Protein AF-A0AB35VV32-F1 (afdb_monomer_lite)

Structure (mmCIF, N/CA/C/O backbone):
data_AF-A0AB35VV32-F1
#
_entry.id   AF-A0AB35VV32-F1
#
loop_
_atom_site.group_PDB
_atom_site.id
_atom_site.type_symbol
_atom_site.label_atom_id
_atom_site.label_alt_id
_atom_site.label_comp_id
_atom_site.label_asym_id
_atom_site.label_entity_id
_atom_site.label_seq_id
_atom_site.pdbx_PDB_ins_code
_atom_site.Cartn_x
_atom_site.Cartn_y
_atom_site.Cartn_z
_atom_site.occupancy
_atom_site.B_iso_or_equiv
_atom_site.auth_seq_id
_atom_site.auth_comp_id
_atom_site.auth_asym_id
_atom_site.auth_atom_id
_atom_site.pdbx_PDB_model_num
ATOM 1 N N . MET A 1 1 ? 7.323 -2.852 5.842 1.00 73.94 1 MET A N 1
ATOM 2 C CA . MET A 1 1 ? 6.930 -1.710 4.994 1.00 73.94 1 MET A CA 1
ATOM 3 C C . MET A 1 1 ? 6.008 -0.805 5.792 1.00 73.94 1 MET A C 1
ATOM 5 O O . MET A 1 1 ? 4.972 -1.274 6.257 1.00 73.94 1 MET A O 1
ATOM 9 N N . ASN A 1 2 ? 6.406 0.444 6.016 1.00 85.88 2 ASN A N 1
ATOM 10 C CA . ASN A 1 2 ? 5.586 1.435 6.714 1.00 85.88 2 ASN A CA 1
ATOM 11 C C . ASN A 1 2 ? 4.511 2.033 5.775 1.00 85.88 2 ASN A C 1
ATOM 13 O O . ASN A 1 2 ? 4.563 1.856 4.557 1.00 85.88 2 ASN A O 1
ATOM 17 N N . TYR A 1 3 ? 3.529 2.754 6.332 1.00 89.31 3 TYR A N 1
ATOM 18 C CA . TYR A 1 3 ? 2.441 3.362 5.547 1.00 89.31 3 TYR A CA 1
ATOM 19 C C . TYR A 1 3 ? 2.951 4.252 4.399 1.00 89.31 3 TYR A C 1
ATOM 21 O O . TYR A 1 3 ? 2.397 4.227 3.303 1.00 89.31 3 TYR A O 1
ATOM 29 N N . LYS A 1 4 ? 4.014 5.032 4.631 1.00 90.62 4 LYS A N 1
ATOM 30 C CA . LYS A 1 4 ? 4.551 5.990 3.651 1.00 90.62 4 LYS A CA 1
ATOM 31 C C . LYS A 1 4 ? 5.270 5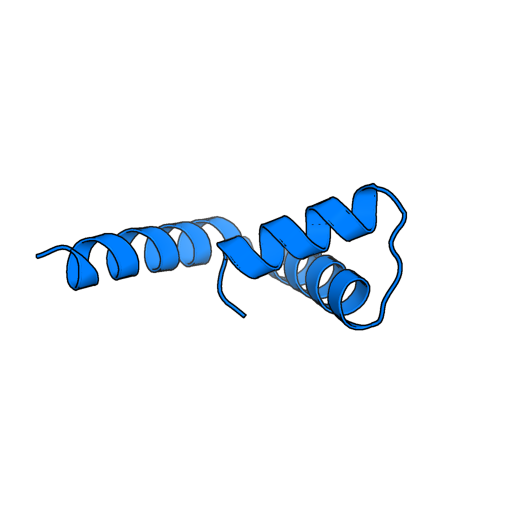.292 2.507 1.00 90.62 4 LYS A C 1
ATOM 33 O O . LYS A 1 4 ? 5.019 5.632 1.358 1.00 90.62 4 LYS A O 1
ATOM 38 N N . GLU A 1 5 ? 6.087 4.291 2.812 1.00 92.06 5 GLU A N 1
ATOM 39 C CA . GLU A 1 5 ? 6.741 3.424 1.826 1.00 92.06 5 GLU A CA 1
ATOM 40 C C . GLU A 1 5 ? 5.705 2.714 0.953 1.00 92.06 5 GLU A C 1
ATOM 42 O O . GLU A 1 5 ? 5.801 2.748 -0.271 1.00 92.06 5 GLU A O 1
ATOM 47 N N . MET A 1 6 ? 4.660 2.147 1.568 1.00 95.06 6 MET A N 1
ATOM 48 C CA . MET A 1 6 ? 3.562 1.519 0.831 1.00 95.06 6 MET A CA 1
ATOM 49 C C . MET A 1 6 ? 2.865 2.520 -0.095 1.00 95.06 6 MET A C 1
ATOM 51 O O . MET A 1 6 ? 2.570 2.190 -1.243 1.00 95.06 6 MET A O 1
ATOM 55 N N . MET A 1 7 ? 2.600 3.743 0.381 1.00 95.81 7 MET A N 1
ATOM 56 C CA . MET A 1 7 ? 1.977 4.786 -0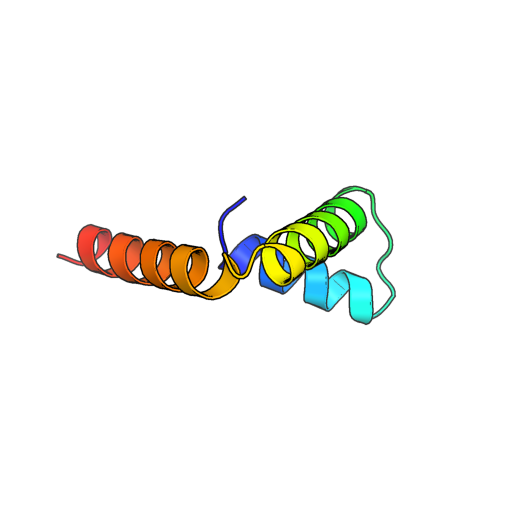.438 1.00 95.81 7 MET A CA 1
ATOM 57 C C . MET A 1 7 ? 2.877 5.230 -1.592 1.00 95.81 7 MET A C 1
ATOM 59 O O . MET A 1 7 ? 2.380 5.371 -2.708 1.00 95.81 7 MET A O 1
ATOM 63 N N . ALA A 1 8 ? 4.181 5.390 -1.363 1.00 95.94 8 ALA A N 1
ATOM 64 C CA . ALA A 1 8 ? 5.143 5.751 -2.402 1.00 95.94 8 ALA A CA 1
ATOM 65 C C . ALA A 1 8 ? 5.242 4.665 -3.487 1.00 95.94 8 ALA A C 1
ATOM 67 O O . ALA A 1 8 ? 5.121 4.962 -4.675 1.00 95.94 8 ALA A O 1
ATOM 68 N N . LEU A 1 9 ? 5.363 3.396 -3.086 1.00 96.88 9 LEU A N 1
ATOM 69 C CA . LEU A 1 9 ? 5.434 2.261 -4.009 1.00 96.88 9 LEU A CA 1
ATOM 70 C C . LEU A 1 9 ? 4.123 2.043 -4.774 1.00 96.88 9 LEU A C 1
ATOM 72 O O . LEU A 1 9 ? 4.148 1.737 -5.965 1.00 96.88 9 LEU A O 1
ATOM 76 N N . ARG A 1 10 ? 2.967 2.248 -4.132 1.00 96.00 10 ARG A N 1
ATOM 77 C CA . ARG A 1 10 ? 1.669 2.238 -4.823 1.00 96.00 10 ARG A CA 1
ATOM 78 C C . ARG A 1 10 ? 1.562 3.382 -5.832 1.00 96.00 10 ARG A C 1
ATOM 80 O O . ARG A 1 10 ? 1.011 3.193 -6.911 1.00 96.00 10 ARG A O 1
ATOM 87 N N . CYS A 1 11 ? 2.077 4.561 -5.495 1.00 97.06 11 CYS A N 1
ATOM 88 C CA . CYS A 1 11 ? 2.118 5.687 -6.419 1.00 97.06 11 CYS A CA 1
ATOM 89 C C . CYS A 1 11 ? 2.957 5.332 -7.658 1.00 97.06 11 CYS A C 1
ATOM 91 O O . CYS A 1 11 ? 2.472 5.445 -8.781 1.00 97.06 11 CYS A O 1
ATOM 93 N N . ALA A 1 12 ? 4.155 4.773 -7.458 1.00 97.31 12 ALA A N 1
ATOM 94 C CA . ALA A 1 12 ? 5.005 4.275 -8.541 1.00 97.31 12 ALA A CA 1
ATOM 95 C C . ALA A 1 12 ? 4.316 3.182 -9.383 1.00 97.31 12 ALA A C 1
ATOM 97 O O . ALA A 1 12 ? 4.384 3.223 -10.612 1.00 97.31 12 ALA A O 1
ATOM 98 N N . TYR A 1 13 ? 3.585 2.258 -8.745 1.00 97.06 13 TYR A N 1
ATOM 99 C CA . TYR A 1 13 ? 2.759 1.268 -9.443 1.00 97.06 13 TYR A CA 1
ATOM 100 C C . TYR A 1 13 ? 1.746 1.929 -10.390 1.00 97.06 13 TYR A C 1
ATOM 102 O O . TYR A 1 13 ? 1.636 1.534 -11.552 1.00 97.06 13 TYR A O 1
ATOM 110 N N . ASN A 1 14 ? 1.037 2.959 -9.913 1.00 95.25 14 ASN A N 1
ATOM 111 C CA . ASN A 1 14 ? 0.049 3.695 -10.706 1.00 95.25 14 ASN A CA 1
ATOM 112 C C . ASN A 1 14 ? 0.685 4.469 -11.872 1.00 95.25 14 ASN A C 1
ATOM 114 O O . ASN A 1 14 ? 0.054 4.604 -12.916 1.00 95.25 14 ASN A O 1
ATOM 118 N N . TYR A 1 15 ? 1.936 4.917 -11.729 1.00 96.94 15 TYR A N 1
ATOM 119 C CA . TYR A 1 15 ? 2.718 5.512 -12.821 1.00 96.94 15 TYR A CA 1
ATOM 120 C C . TYR A 1 15 ? 3.260 4.488 -13.831 1.00 96.94 15 TYR A C 1
ATOM 122 O O . TYR A 1 15 ? 3.909 4.868 -14.801 1.00 96.94 15 TYR A O 1
ATOM 130 N N . GLY A 1 16 ? 2.991 3.193 -13.638 1.00 95.75 16 GLY A N 1
ATOM 131 C CA . GLY A 1 16 ? 3.355 2.136 -14.582 1.00 95.75 16 GLY A CA 1
ATOM 132 C C . GLY A 1 16 ? 4.622 1.362 -14.221 1.00 95.75 16 GLY A C 1
ATOM 133 O O . GLY A 1 16 ? 4.959 0.402 -14.918 1.00 95.75 16 GLY A O 1
ATOM 134 N N . PHE A 1 17 ? 5.292 1.686 -13.112 1.00 95.69 17 PHE A N 1
ATOM 135 C CA . PHE A 1 17 ? 6.421 0.897 -12.621 1.00 95.69 17 PHE A CA 1
ATOM 136 C C . PHE A 1 17 ? 5.898 -0.379 -11.961 1.00 95.69 17 PHE A C 1
ATOM 138 O O . PHE A 1 17 ? 5.454 -0.361 -10.820 1.00 95.69 17 PHE A O 1
ATOM 145 N N . LYS A 1 18 ? 5.926 -1.500 -12.690 1.00 95.00 18 LYS A N 1
ATOM 146 C CA . LYS A 1 18 ? 5.349 -2.790 -12.261 1.00 95.00 18 LYS A CA 1
ATOM 147 C C . LYS A 1 18 ? 6.405 -3.785 -11.774 1.00 95.00 18 LYS A C 1
ATOM 149 O O . LYS A 1 18 ? 6.400 -4.941 -12.207 1.00 95.00 18 LYS A O 1
ATOM 154 N N . THR A 1 19 ? 7.282 -3.342 -10.881 1.00 97.25 19 THR A N 1
ATOM 155 C CA . THR A 1 19 ? 8.243 -4.198 -10.163 1.00 97.25 19 THR A CA 1
ATOM 156 C C . THR A 1 19 ? 7.544 -5.112 -9.146 1.00 97.25 19 THR A C 1
ATOM 158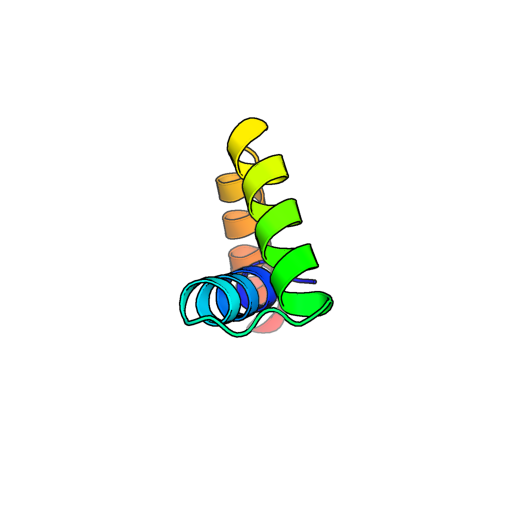 O O . THR A 1 19 ? 6.363 -4.944 -8.835 1.00 97.25 19 THR A O 1
ATOM 161 N N . THR A 1 20 ? 8.263 -6.090 -8.596 1.00 97.06 20 THR A N 1
ATOM 162 C CA . THR A 1 20 ? 7.733 -6.971 -7.541 1.00 97.06 20 THR A CA 1
ATOM 163 C C . THR A 1 20 ? 7.274 -6.178 -6.314 1.00 97.06 20 THR A C 1
ATOM 165 O O . THR A 1 20 ? 6.195 -6.430 -5.783 1.00 97.06 20 THR A O 1
ATOM 168 N N . GLU A 1 21 ? 8.045 -5.172 -5.905 1.00 95.75 21 GLU A N 1
ATOM 169 C CA . GLU A 1 21 ? 7.769 -4.352 -4.719 1.00 95.75 21 GLU A CA 1
ATOM 170 C C . GLU A 1 21 ? 6.537 -3.460 -4.893 1.00 95.75 21 GLU A C 1
ATOM 172 O O . GLU A 1 21 ? 5.666 -3.407 -4.027 1.00 95.75 21 GLU A O 1
ATOM 177 N N . THR A 1 22 ? 6.417 -2.801 -6.045 1.00 97.19 22 THR A N 1
ATOM 178 C CA . THR A 1 22 ? 5.273 -1.937 -6.379 1.00 97.19 22 THR A CA 1
ATOM 179 C C . THR A 1 22 ? 3.977 -2.742 -6.510 1.00 97.19 22 THR A C 1
ATOM 181 O O . THR A 1 22 ? 2.938 -2.325 -5.995 1.00 97.19 22 THR A O 1
ATOM 184 N N . ARG A 1 23 ? 4.035 -3.950 -7.093 1.00 97.19 23 ARG A N 1
ATOM 185 C CA . ARG A 1 23 ? 2.908 -4.904 -7.109 1.00 97.19 23 ARG A CA 1
ATOM 186 C C . ARG A 1 23 ? 2.538 -5.373 -5.704 1.00 97.19 23 ARG A C 1
ATOM 188 O O . ARG A 1 23 ? 1.355 -5.411 -5.369 1.00 97.19 23 ARG A O 1
ATOM 195 N N . ALA A 1 24 ? 3.524 -5.716 -4.875 1.00 97.00 24 ALA A N 1
ATOM 196 C CA . ALA A 1 24 ? 3.287 -6.118 -3.491 1.00 97.00 24 ALA A CA 1
ATOM 197 C C . ALA A 1 24 ? 2.630 -4.986 -2.685 1.00 97.00 24 ALA A C 1
ATOM 199 O O . ALA A 1 24 ? 1.664 -5.236 -1.962 1.00 97.00 24 ALA A O 1
ATOM 200 N N . ALA A 1 25 ? 3.077 -3.740 -2.869 1.00 96.62 25 ALA A N 1
ATOM 201 C CA . ALA A 1 25 ? 2.495 -2.568 -2.222 1.00 96.62 25 ALA A CA 1
ATOM 202 C C . ALA A 1 25 ? 1.067 -2.266 -2.691 1.00 96.62 25 ALA A C 1
ATOM 204 O O . ALA A 1 25 ? 0.198 -2.001 -1.858 1.00 96.62 25 ALA A O 1
ATOM 205 N N . ALA A 1 26 ? 0.793 -2.361 -3.994 1.00 96.44 26 ALA A N 1
ATOM 206 C CA . ALA A 1 26 ? -0.557 -2.199 -4.532 1.00 96.44 26 ALA A CA 1
ATOM 207 C C . ALA A 1 26 ? -1.515 -3.281 -3.997 1.00 96.44 26 ALA A C 1
ATOM 209 O O . ALA A 1 26 ? -2.612 -2.969 -3.532 1.00 96.44 26 ALA A O 1
ATOM 210 N N . ASN A 1 27 ? -1.074 -4.542 -3.973 1.00 96.12 27 ASN A N 1
ATOM 211 C CA . ASN A 1 27 ? -1.858 -5.654 -3.432 1.00 96.12 27 ASN A CA 1
ATOM 212 C C . ASN A 1 27 ? -2.114 -5.507 -1.927 1.00 96.12 27 ASN A C 1
ATOM 214 O O . ASN A 1 27 ? -3.226 -5.766 -1.460 1.00 96.12 27 ASN A O 1
ATOM 218 N N . LEU A 1 28 ? -1.101 -5.096 -1.159 1.00 95.19 28 LEU A N 1
ATOM 219 C CA . LEU A 1 28 ? -1.247 -4.857 0.275 1.00 95.19 28 LEU A CA 1
ATOM 220 C C . LEU A 1 28 ? -2.233 -3.715 0.540 1.00 95.19 28 LEU A C 1
ATOM 222 O O . LEU A 1 28 ? -3.111 -3.863 1.389 1.00 95.19 28 LEU A O 1
ATOM 226 N N . TYR A 1 29 ? -2.144 -2.622 -0.222 1.00 95.38 29 TYR A N 1
ATOM 227 C CA . TYR A 1 29 ? -3.094 -1.519 -0.125 1.00 95.38 29 TYR A CA 1
ATOM 228 C C . TYR A 1 29 ? -4.535 -1.978 -0.358 1.00 95.38 29 TYR A C 1
ATOM 230 O O . TYR A 1 29 ? -5.403 -1.670 0.455 1.00 95.38 29 TYR A O 1
ATOM 238 N N . GLU A 1 30 ? -4.802 -2.740 -1.423 1.00 96.25 30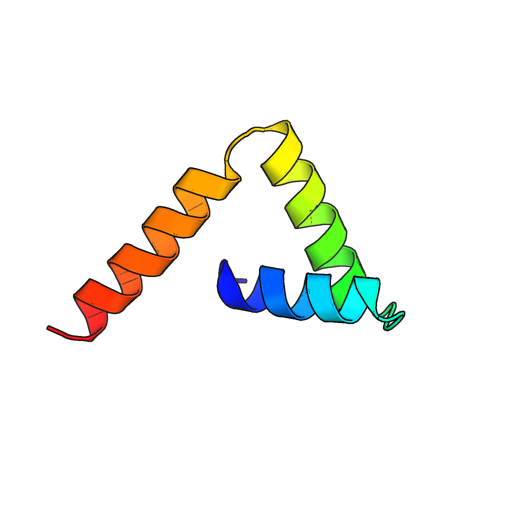 GLU A N 1
ATOM 239 C CA . GLU A 1 30 ? -6.164 -3.201 -1.721 1.00 96.25 30 GLU A CA 1
ATOM 240 C C . GLU A 1 30 ? -6.712 -4.142 -0.641 1.00 96.25 30 GLU A C 1
ATOM 242 O O . GLU A 1 30 ? -7.884 -4.038 -0.270 1.00 96.25 30 GLU A O 1
ATOM 247 N N . LYS A 1 31 ? -5.872 -5.021 -0.076 1.00 95.81 31 LYS A N 1
ATOM 248 C CA . LYS A 1 31 ? -6.258 -5.858 1.074 1.00 95.81 31 LYS A CA 1
ATOM 249 C C . LYS A 1 31 ? -6.650 -4.995 2.274 1.00 95.81 31 LYS A C 1
ATOM 251 O O . LYS A 1 31 ? -7.738 -5.161 2.818 1.00 95.81 31 LYS A O 1
ATOM 256 N N . LEU A 1 32 ? -5.803 -4.037 2.648 1.00 94.00 32 LEU A N 1
ATOM 257 C CA . L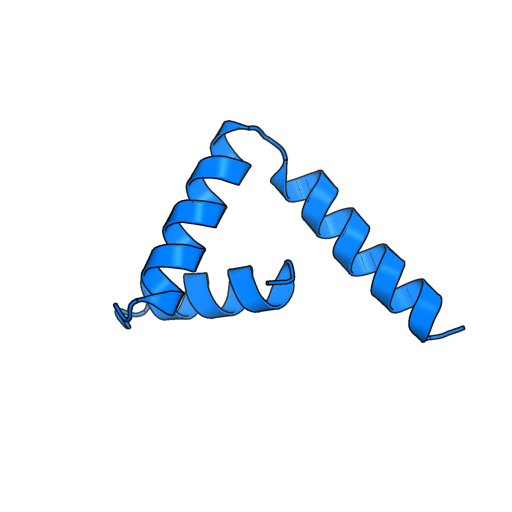EU A 1 32 ? -6.051 -3.148 3.788 1.00 94.00 32 LEU A CA 1
ATOM 258 C C . LEU A 1 32 ? -7.263 -2.237 3.569 1.00 94.00 32 LEU A C 1
ATOM 260 O O . LEU A 1 32 ? -8.014 -1.982 4.510 1.00 94.00 32 LEU A O 1
ATOM 264 N N . ARG A 1 33 ? -7.488 -1.779 2.331 1.00 94.44 33 ARG A N 1
ATOM 265 C CA . ARG A 1 33 ? -8.669 -1.000 1.942 1.00 94.44 33 ARG A CA 1
ATOM 266 C C . ARG A 1 33 ? -9.948 -1.799 2.163 1.00 94.44 33 ARG A C 1
ATOM 268 O O . ARG A 1 33 ? -10.879 -1.289 2.779 1.00 94.44 33 ARG A O 1
ATOM 275 N N . LYS A 1 34 ? -9.986 -3.050 1.692 1.00 96.06 34 LYS A N 1
ATOM 276 C CA . LYS A 1 34 ? -11.141 -3.946 1.872 1.00 96.06 34 LYS A CA 1
ATOM 277 C C . LYS A 1 34 ? -11.422 -4.236 3.346 1.00 96.06 34 LYS A C 1
ATOM 279 O O . LYS A 1 34 ? -12.581 -4.302 3.735 1.00 96.06 34 LYS A O 1
ATOM 284 N N . LEU A 1 35 ? -10.371 -4.340 4.157 1.00 95.88 35 LEU A N 1
ATOM 285 C CA . LEU A 1 35 ? -10.470 -4.540 5.604 1.00 95.88 35 LEU A CA 1
ATOM 286 C C . LEU A 1 35 ? -10.738 -3.244 6.394 1.00 95.88 35 LEU A C 1
ATOM 288 O O . LEU A 1 35 ? -10.869 -3.306 7.610 1.00 95.88 35 LEU A O 1
ATOM 292 N N . LYS A 1 36 ? -10.811 -2.074 5.737 1.00 93.75 36 LYS A N 1
ATOM 293 C CA . LYS A 1 36 ? -10.938 -0.746 6.375 1.00 93.75 36 LYS A CA 1
ATOM 294 C C . LYS A 1 36 ? -9.836 -0.436 7.408 1.00 93.75 36 LYS A C 1
ATOM 296 O O . LYS A 1 36 ? -10.031 0.375 8.304 1.00 93.75 36 LYS A O 1
ATOM 301 N N . MET A 1 37 ? -8.653 -1.034 7.254 1.00 93.62 37 MET A N 1
ATOM 302 C CA . MET A 1 37 ? -7.519 -0.876 8.184 1.00 93.62 37 MET A CA 1
ATOM 303 C C . MET A 1 37 ? -6.533 0.229 7.775 1.00 93.62 37 MET A C 1
ATOM 305 O O . MET A 1 37 ? -5.543 0.468 8.464 1.00 93.62 37 MET A O 1
ATOM 309 N N . LEU A 1 38 ? -6.768 0.911 6.648 1.00 92.50 38 LEU A N 1
ATOM 310 C CA . LEU A 1 38 ? -5.867 1.963 6.161 1.00 92.50 38 LEU A CA 1
ATOM 311 C C . LEU A 1 38 ? -5.741 3.134 7.140 1.00 92.50 38 LEU A C 1
ATOM 313 O O . LEU A 1 38 ? -4.637 3.642 7.330 1.00 92.50 38 LEU A O 1
ATOM 317 N N . ASP A 1 39 ? -6.845 3.539 7.766 1.00 89.12 39 ASP A N 1
ATOM 318 C CA . ASP A 1 39 ? -6.856 4.679 8.683 1.00 89.12 39 ASP A CA 1
ATOM 319 C C . ASP A 1 39 ? -6.090 4.379 9.97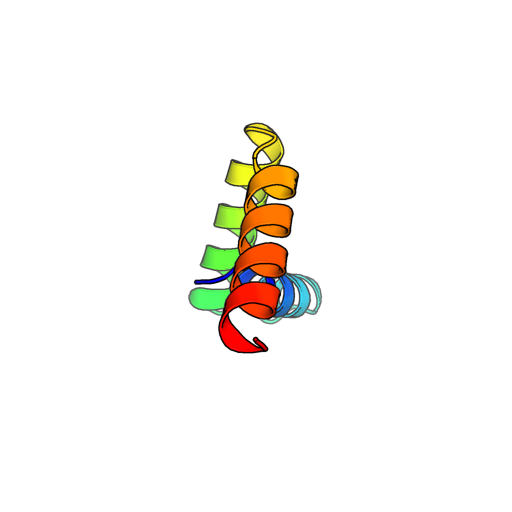2 1.00 89.12 39 ASP A C 1
ATOM 321 O O . ASP A 1 39 ? -5.305 5.213 10.423 1.00 89.12 39 ASP A O 1
ATOM 325 N N . GLN A 1 40 ? -6.224 3.159 10.502 1.00 88.44 40 GLN A N 1
ATOM 326 C CA . GLN A 1 40 ? -5.433 2.699 11.642 1.00 88.44 40 GLN A CA 1
ATOM 327 C C . GLN A 1 40 ? -3.934 2.725 11.312 1.00 88.44 40 GLN A C 1
ATOM 329 O O . GLN A 1 40 ? -3.137 3.292 12.057 1.00 88.44 40 GLN A O 1
ATOM 334 N N . LEU A 1 41 ? -3.542 2.193 10.153 1.00 88.12 41 LEU A N 1
ATOM 335 C CA . LEU A 1 41 ? -2.134 2.136 9.748 1.00 88.12 41 LEU A CA 1
ATOM 336 C C . LEU A 1 41 ? -1.552 3.540 9.491 1.00 88.12 41 LEU A C 1
ATOM 338 O O . LEU A 1 41 ? -0.384 3.809 9.786 1.00 88.12 41 LEU A O 1
ATOM 342 N N . LYS A 1 42 ? -2.377 4.471 8.993 1.00 88.88 42 LYS A N 1
ATOM 343 C CA . LYS A 1 42 ? -2.028 5.893 8.874 1.00 88.88 42 LYS A CA 1
ATOM 344 C C . LYS A 1 42 ? -1.817 6.529 10.250 1.00 88.88 42 LYS A C 1
ATOM 346 O O . LYS A 1 42 ? -0.840 7.259 10.422 1.00 88.88 42 LYS A O 1
ATOM 351 N N . GLN A 1 43 ? -2.693 6.257 11.218 1.00 88.31 43 GLN A N 1
ATOM 352 C CA . GLN A 1 43 ? -2.555 6.761 12.588 1.00 88.31 43 GLN A CA 1
ATOM 353 C C . GLN A 1 43 ? -1.293 6.218 13.266 1.00 88.31 43 GLN A C 1
ATOM 355 O O . GLN A 1 43 ? -0.519 7.005 13.805 1.00 88.31 43 GLN A O 1
ATOM 360 N N . GLU A 1 44 ? -1.024 4.915 13.173 1.00 86.75 44 GLU A N 1
ATOM 361 C CA . GLU A 1 44 ? 0.197 4.290 13.709 1.00 86.75 44 GLU A CA 1
ATOM 362 C C . GLU A 1 44 ? 1.476 4.890 13.101 1.00 86.75 44 GLU A C 1
ATOM 364 O O . GLU A 1 44 ? 2.463 5.137 13.798 1.00 86.75 44 GLU A O 1
ATOM 369 N N . ALA A 1 45 ? 1.462 5.190 11.800 1.00 85.50 45 ALA A N 1
ATOM 370 C CA . ALA A 1 45 ? 2.591 5.836 11.136 1.00 85.50 45 ALA A CA 1
ATOM 371 C C . ALA A 1 45 ? 2.800 7.299 11.574 1.00 85.50 45 ALA A C 1
ATOM 373 O O . ALA A 1 45 ? 3.933 7.786 11.565 1.00 85.50 45 ALA A O 1
ATOM 374 N N . MET A 1 46 ? 1.730 8.013 11.934 1.00 81.94 46 MET A N 1
ATOM 375 C CA . MET A 1 46 ? 1.815 9.388 12.439 1.00 81.94 46 MET A CA 1
ATOM 376 C C . MET A 1 46 ? 2.270 9.423 13.901 1.00 81.94 46 MET A C 1
ATOM 378 O O . MET A 1 46 ? 3.119 10.240 14.253 1.00 81.94 46 MET A O 1
ATOM 382 N N . THR A 1 47 ? 1.768 8.513 14.738 1.00 78.56 47 THR A N 1
ATOM 383 C CA . THR A 1 47 ? 2.129 8.442 16.162 1.00 78.56 47 THR A CA 1
ATOM 384 C C . THR A 1 47 ? 3.565 7.974 16.383 1.00 78.56 47 THR A C 1
ATOM 386 O O . THR A 1 47 ? 4.238 8.521 17.255 1.00 78.56 47 THR A O 1
ATOM 389 N N . ARG A 1 48 ? 4.085 7.041 15.569 1.00 73.50 48 ARG A N 1
ATOM 390 C CA . ARG A 1 48 ? 5.517 6.677 15.602 1.00 73.50 48 ARG A CA 1
ATOM 391 C C . ARG A 1 48 ? 6.425 7.875 15.334 1.00 73.50 48 ARG A C 1
ATOM 393 O O . ARG A 1 48 ? 7.362 8.092 16.088 1.00 73.50 48 ARG A O 1
ATOM 400 N N . ARG A 1 49 ? 6.097 8.696 14.330 1.00 63.94 49 ARG A N 1
ATOM 401 C CA . ARG A 1 49 ? 6.858 9.922 14.035 1.00 63.94 49 ARG A CA 1
ATOM 402 C C . ARG A 1 49 ? 6.853 10.923 15.184 1.00 63.94 49 ARG A C 1
ATOM 404 O O . ARG A 1 49 ? 7.856 11.587 15.390 1.00 63.94 49 ARG A O 1
ATOM 411 N N . TYR A 1 50 ? 5.733 11.053 15.893 1.00 61.75 50 TYR A N 1
ATOM 412 C CA . TYR A 1 50 ? 5.662 11.930 17.058 1.00 61.75 50 TYR A CA 1
ATOM 413 C C . TYR A 1 50 ? 6.546 11.412 18.201 1.00 61.75 50 TYR A C 1
ATOM 415 O O . TYR A 1 50 ? 7.270 12.193 18.797 1.00 61.75 50 TYR A O 1
ATOM 423 N N . LYS A 1 51 ? 6.555 10.097 18.457 1.00 63.72 51 LYS A N 1
ATOM 424 C CA . LYS A 1 51 ? 7.398 9.490 19.502 1.00 63.72 51 LYS A CA 1
ATOM 425 C C . LYS A 1 51 ? 8.901 9.534 19.216 1.00 63.72 51 LYS A C 1
ATOM 427 O O . LYS A 1 51 ? 9.668 9.524 20.161 1.00 63.72 51 LYS A O 1
ATOM 432 N N . GLU A 1 52 ? 9.319 9.539 17.953 1.00 62.97 52 GLU A N 1
ATOM 433 C CA . GLU A 1 52 ? 10.739 9.672 17.578 1.00 62.97 52 GLU A CA 1
ATOM 434 C C . GLU A 1 52 ? 11.225 11.134 17.583 1.00 62.97 52 GLU A C 1
ATOM 436 O O . GLU A 1 52 ? 12.426 11.376 17.516 1.00 62.97 52 GLU A O 1
ATOM 441 N N . ALA A 1 53 ? 10.307 12.106 17.628 1.00 57.75 53 ALA A N 1
ATOM 442 C CA . ALA A 1 53 ? 10.605 13.539 17.578 1.00 57.75 53 ALA A CA 1
ATOM 443 C C . ALA A 1 53 ? 10.526 14.245 18.950 1.00 57.75 53 ALA A C 1
ATOM 445 O O . ALA A 1 53 ? 10.679 15.466 18.999 1.00 57.75 53 ALA A O 1
ATOM 446 N N . VAL A 1 54 ? 10.262 13.498 20.029 1.00 51.38 54 VAL A N 1
ATOM 447 C CA . VAL A 1 54 ? 10.189 13.952 21.433 1.00 51.38 54 VAL A CA 1
ATOM 448 C C . VAL A 1 54 ? 11.307 13.284 22.215 1.00 51.38 54 VAL A C 1
ATOM 450 O O . VAL A 1 54 ? 11.959 13.996 23.005 1.00 51.38 54 VAL A O 1
#

Radius of gyration: 12.22 Å; chains: 1; bounding box: 22×21×36 Å

Foldseek 3Di:
DALVLLVVLCVVVVVPPDDPSSVVSVVVVVVCVVVVNSVVSVVVNVVVVVVVVD

Secondary structure (DSSP, 8-state):
--HHHHHHHHHHHHTT---HHHHHHHHHHHHHHHTT-HHHHHHHHHHHHHHH--

pLDDT: mean 88.99, std 11.66, range [51.38, 97.31]

Sequence (54 aa):
MNYKEMMALRCAYNYGFKTTETRAAANLYEKLRKLKMLDQLKQEAMTRRYKEAV